Protein AF-A0A6P0LPK8-F1 (afdb_monomer)

Mean predicted aligned error: 3.57 Å

Nearest PDB structures (foldseek):
  8xgc-assembly1_I  TM=4.058E-01  e=2.143E+00  Saccharomyces cerevisiae

Sequence (59 aa):
QEAVQLSWDTLEKVGNMSSSSVLYILNEVLSQEQPSAGSYGLMVGMGPGLSQEILLLQW

Radius of gyration: 11.9 Å; Cα contacts (8 Å, |Δi|>4): 50; chains: 1; bounding box: 29×20×30 Å

pLDDT: mean 91.3, std 6.83, range [59.22, 97.31]

Foldseek 3Di:
DVVCVLLVVQCVVPNPPDPCSQVVSVVSCCVPDPDDAQDWDWGWDADPPGDIDIDIDGD

Secondary structure (DSSP, 8-state):
-GGGHHHHHHHHHH---GGGHHHHHHHHHHHH--PPTT-EEEEEEE-TTS-EEEEEEE-

Structure (mmCIF, N/CA/C/O backbone):
data_AF-A0A6P0LPK8-F1
#
_entry.id   AF-A0A6P0LPK8-F1
#
loop_
_atom_site.group_PDB
_atom_site.id
_atom_site.type_symbol
_atom_site.label_atom_id
_atom_site.label_alt_id
_atom_site.label_comp_id
_atom_site.label_asym_id
_atom_site.label_entity_id
_atom_site.label_seq_id
_atom_site.pdbx_PDB_ins_code
_atom_site.Cartn_x
_atom_site.Cartn_y
_atom_site.Cartn_z
_atom_site.occupancy
_atom_site.B_iso_or_equiv
_atom_site.auth_seq_id
_atom_site.auth_comp_id
_atom_site.auth_asym_id
_atom_site.auth_atom_id
_atom_site.pdbx_PDB_model_num
ATOM 1 N N . GLN A 1 1 ? -11.980 -10.144 -3.127 1.00 59.22 1 GLN A N 1
ATOM 2 C CA . GLN A 1 1 ? -11.182 -9.461 -4.169 1.00 59.22 1 GLN A CA 1
ATOM 3 C C . GLN A 1 1 ? -11.499 -7.967 -4.230 1.00 59.22 1 GLN A C 1
ATOM 5 O O . GLN A 1 1 ? -10.562 -7.211 -4.424 1.00 59.22 1 GLN A O 1
ATOM 10 N N . GLU A 1 2 ? -12.738 -7.534 -3.955 1.00 79.06 2 GLU A N 1
ATOM 11 C CA . GLU A 1 2 ? -13.147 -6.110 -3.959 1.00 79.06 2 GLU A CA 1
ATOM 12 C C . GLU A 1 2 ? -12.267 -5.162 -3.125 1.00 79.06 2 GLU A C 1
ATOM 14 O O . GLU A 1 2 ? -11.954 -4.077 -3.593 1.00 79.06 2 GLU A O 1
ATOM 19 N N . ALA A 1 3 ? -11.790 -5.574 -1.942 1.00 87.31 3 ALA A N 1
ATOM 20 C CA . ALA A 1 3 ? -11.044 -4.693 -1.028 1.00 87.31 3 ALA A CA 1
ATOM 21 C C . ALA A 1 3 ? -9.748 -4.079 -1.603 1.00 87.31 3 ALA A C 1
ATOM 23 O O . ALA A 1 3 ? -9.247 -3.098 -1.068 1.00 87.31 3 ALA A O 1
ATOM 24 N N . VAL A 1 4 ? -9.184 -4.660 -2.667 1.00 93.12 4 VAL A N 1
ATOM 25 C CA . VAL A 1 4 ? -7.983 -4.142 -3.353 1.00 93.12 4 VAL A CA 1
ATOM 26 C C . VAL A 1 4 ? -8.287 -3.641 -4.764 1.00 93.12 4 VAL A C 1
ATOM 28 O O . VAL A 1 4 ? -7.362 -3.290 -5.489 1.00 93.12 4 VAL A O 1
ATOM 31 N N . GLN A 1 5 ? -9.558 -3.620 -5.177 1.00 95.00 5 GLN A N 1
ATOM 32 C CA . GLN A 1 5 ? -9.949 -3.248 -6.537 1.00 95.00 5 GLN A CA 1
ATOM 33 C C . GLN A 1 5 ? -9.495 -1.829 -6.874 1.00 95.00 5 GLN A C 1
ATOM 35 O O . GLN A 1 5 ? -8.890 -1.618 -7.919 1.00 95.00 5 GLN A O 1
ATOM 40 N N . LEU A 1 6 ? -9.672 -0.892 -5.940 1.00 93.94 6 LEU A N 1
ATOM 41 C CA . LEU A 1 6 ? -9.236 0.485 -6.129 1.00 93.94 6 LEU A CA 1
ATOM 42 C C . LEU A 1 6 ? -7.725 0.585 -6.391 1.00 93.94 6 LEU A C 1
ATOM 44 O O . LEU A 1 6 ? -7.304 1.347 -7.254 1.00 93.94 6 LEU A O 1
ATOM 48 N N . SER A 1 7 ? -6.907 -0.237 -5.726 1.00 94.31 7 SER A N 1
ATOM 49 C CA . SER A 1 7 ? -5.463 -0.301 -5.983 1.00 94.31 7 SER A CA 1
ATOM 50 C C . SER A 1 7 ? -5.151 -0.707 -7.426 1.00 94.31 7 SER A C 1
ATOM 52 O O . SER A 1 7 ? -4.263 -0.124 -8.047 1.00 94.31 7 SER A O 1
ATOM 54 N N . TRP A 1 8 ? -5.876 -1.691 -7.968 1.00 95.19 8 TRP A N 1
ATOM 55 C CA . TRP A 1 8 ? -5.715 -2.137 -9.354 1.00 95.19 8 TRP A CA 1
ATOM 56 C C . TRP A 1 8 ? -6.174 -1.074 -10.346 1.00 95.19 8 TRP A C 1
ATOM 58 O O . TRP A 1 8 ? -5.422 -0.746 -11.261 1.00 95.19 8 TRP A O 1
ATO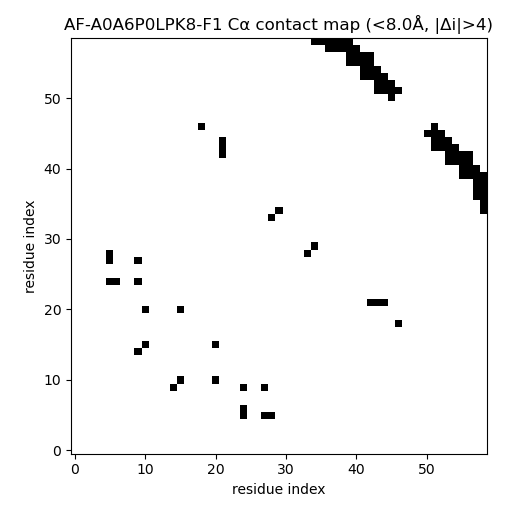M 68 N N . ASP A 1 9 ? -7.346 -0.484 -10.116 1.00 95.44 9 ASP A N 1
ATOM 69 C CA . ASP A 1 9 ? -7.906 0.563 -10.973 1.00 95.44 9 ASP A CA 1
ATOM 70 C C . ASP A 1 9 ? -6.990 1.794 -11.017 1.00 95.44 9 ASP A C 1
ATOM 72 O O . ASP A 1 9 ? -6.806 2.417 -12.064 1.00 95.44 9 ASP A O 1
ATOM 76 N N . THR A 1 10 ? -6.389 2.159 -9.882 1.00 94.81 10 THR A N 1
ATOM 77 C CA . THR A 1 10 ? -5.407 3.241 -9.809 1.00 94.81 10 THR A CA 1
ATOM 78 C C . THR A 1 10 ? -4.157 2.891 -10.613 1.00 94.81 10 THR A C 1
ATOM 80 O O . THR A 1 10 ? -3.736 3.688 -11.450 1.00 94.81 10 THR A O 1
ATOM 83 N N . LEU A 1 11 ? -3.583 1.699 -10.422 1.00 95.62 11 LEU A N 1
ATOM 84 C CA . LEU A 1 11 ? -2.391 1.269 -11.163 1.00 95.62 11 LEU A CA 1
ATOM 85 C C . LEU A 1 11 ? -2.639 1.149 -12.672 1.00 95.62 11 LEU A C 1
ATOM 87 O O . LEU A 1 11 ? -1.740 1.458 -13.448 1.00 95.62 11 LEU A O 1
ATOM 91 N N . GLU A 1 12 ? -3.837 0.750 -13.099 1.00 97.19 12 GLU A N 1
ATOM 92 C CA . GLU A 1 12 ? -4.218 0.731 -14.515 1.00 97.19 12 GLU A CA 1
ATOM 93 C C . GLU A 1 12 ? -4.222 2.145 -15.117 1.00 97.19 12 GLU A C 1
ATOM 95 O O . GLU A 1 12 ? -3.760 2.345 -16.240 1.00 97.19 12 GLU A O 1
ATOM 100 N N . LYS A 1 13 ? -4.686 3.145 -14.356 1.00 96.00 13 LYS A N 1
ATOM 101 C CA . LYS A 1 13 ? -4.782 4.539 -14.813 1.00 96.00 13 LYS A CA 1
ATOM 102 C C . LYS A 1 13 ? -3.439 5.264 -14.852 1.00 96.00 13 LYS A C 1
ATOM 104 O O . LYS A 1 13 ? -3.189 6.009 -15.798 1.00 96.00 13 LYS A O 1
ATOM 109 N N . VAL A 1 14 ? -2.605 5.108 -13.819 1.00 96.38 14 VAL A N 1
ATOM 110 C CA . VAL A 1 14 ? -1.379 5.921 -13.653 1.00 96.38 14 VAL A CA 1
ATOM 111 C C . VAL A 1 14 ? -0.078 5.133 -13.810 1.00 96.38 14 VAL A C 1
ATOM 113 O O . VAL A 1 14 ? 0.993 5.729 -13.921 1.00 96.38 14 VAL A O 1
ATOM 116 N N . GLY A 1 15 ? -0.154 3.804 -13.869 1.00 95.94 15 GLY A N 1
ATOM 117 C CA . GLY A 1 15 ? 1.007 2.926 -13.946 1.00 95.94 15 GLY A CA 1
ATOM 118 C C . GLY A 1 15 ? 1.775 2.802 -12.628 1.00 95.94 15 GLY A C 1
ATOM 119 O O . GLY A 1 15 ? 1.396 3.325 -11.580 1.00 95.94 15 GLY A O 1
ATOM 120 N N . ASN A 1 16 ? 2.892 2.074 -12.682 1.00 93.75 16 ASN A N 1
ATOM 121 C CA . ASN A 1 16 ? 3.795 1.920 -11.544 1.00 93.75 16 ASN A CA 1
ATOM 122 C C . ASN A 1 16 ? 4.671 3.173 -11.387 1.00 93.75 16 ASN A C 1
ATOM 124 O O . ASN A 1 16 ? 5.553 3.429 -12.206 1.00 93.75 16 ASN A O 1
ATOM 128 N N . MET A 1 17 ? 4.466 3.912 -10.298 1.00 94.50 17 MET A N 1
ATOM 129 C CA . MET A 1 17 ? 5.219 5.121 -9.948 1.00 94.50 17 MET A CA 1
ATOM 130 C C . MET A 1 17 ? 6.403 4.828 -9.013 1.00 94.50 17 MET A C 1
ATOM 132 O O . MET A 1 17 ? 6.879 5.710 -8.304 1.00 94.50 17 MET A O 1
ATOM 136 N N . SER A 1 18 ? 6.903 3.589 -8.996 1.00 92.50 18 SER A N 1
ATOM 137 C CA . SER A 1 18 ? 7.870 3.104 -8.006 1.00 92.50 18 SER A CA 1
ATOM 138 C C . SER A 1 18 ? 7.272 3.151 -6.589 1.00 92.50 18 SER A C 1
ATOM 140 O O . SER A 1 18 ? 6.071 2.928 -6.409 1.00 92.50 18 SER A O 1
ATOM 142 N N . SER A 1 19 ? 8.088 3.419 -5.569 1.00 90.75 19 SER A N 1
ATOM 143 C CA . SER A 1 19 ? 7.688 3.416 -4.157 1.00 90.75 19 SER A CA 1
ATOM 144 C C . SER A 1 19 ? 6.575 4.407 -3.808 1.00 90.75 19 SER A C 1
ATOM 146 O O . SER A 1 19 ? 5.860 4.177 -2.840 1.00 90.75 19 SER A O 1
ATOM 148 N N . SER A 1 20 ? 6.361 5.475 -4.583 1.00 94.38 20 SER A N 1
ATOM 149 C CA . SER A 1 20 ? 5.269 6.424 -4.317 1.00 94.38 20 SER A CA 1
ATOM 150 C C . SER A 1 20 ? 3.880 5.862 -4.642 1.00 94.38 20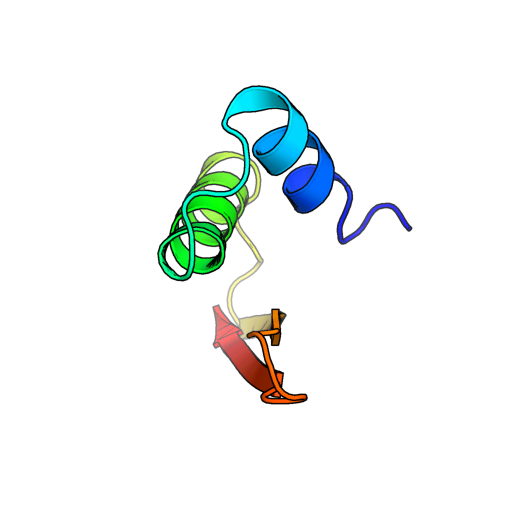 SER A C 1
ATOM 152 O O . SER A 1 20 ? 2.884 6.414 -4.173 1.00 94.38 20 SER A O 1
ATOM 154 N N . SER A 1 21 ? 3.795 4.742 -5.373 1.00 94.81 21 SER A N 1
ATOM 155 C CA . SER A 1 21 ? 2.522 4.111 -5.751 1.00 94.81 21 SER A CA 1
ATOM 156 C C . SER A 1 21 ? 1.641 3.797 -4.539 1.00 94.81 21 SER A C 1
ATOM 158 O O . SER A 1 21 ? 0.439 4.031 -4.590 1.00 94.81 21 SER A O 1
ATOM 160 N N . VAL A 1 22 ? 2.223 3.336 -3.423 1.00 94.38 22 VAL A N 1
ATOM 161 C CA . VAL A 1 22 ? 1.445 2.988 -2.218 1.00 94.38 22 VAL A CA 1
ATOM 162 C C . VAL A 1 22 ? 0.811 4.210 -1.549 1.00 94.38 22 VAL A C 1
ATOM 164 O O . VAL A 1 22 ? -0.323 4.134 -1.085 1.00 94.38 22 VAL A O 1
ATOM 167 N N . LEU A 1 23 ? 1.499 5.356 -1.552 1.00 94.56 23 LEU A N 1
ATOM 168 C CA . LEU A 1 23 ? 0.969 6.603 -0.994 1.00 94.56 23 LEU A CA 1
ATOM 169 C C . LEU A 1 23 ? -0.098 7.210 -1.903 1.00 94.56 23 LEU A C 1
ATOM 171 O O . LEU A 1 23 ? -1.096 7.734 -1.415 1.00 94.56 23 LEU A O 1
ATOM 175 N N . TYR A 1 24 ? 0.088 7.110 -3.219 1.00 96.06 24 TYR A N 1
ATOM 176 C CA . TYR A 1 24 ? -0.911 7.569 -4.174 1.00 96.06 24 TYR A CA 1
ATOM 177 C C . TYR A 1 24 ? -2.198 6.741 -4.077 1.00 96.06 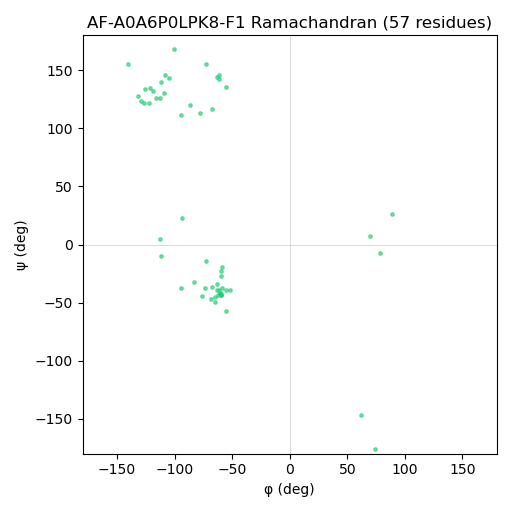24 TYR A C 1
ATOM 179 O O . TYR A 1 24 ? -3.283 7.303 -3.995 1.00 96.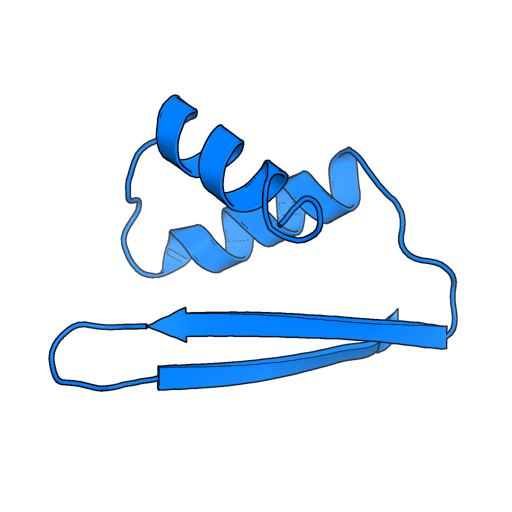06 24 TYR A O 1
ATOM 187 N N . ILE A 1 25 ? -2.083 5.412 -3.994 1.00 95.38 25 ILE A N 1
ATOM 188 C CA . ILE A 1 25 ? -3.234 4.522 -3.784 1.00 95.38 25 ILE A CA 1
ATOM 189 C C . ILE A 1 25 ? -3.931 4.835 -2.455 1.00 95.38 25 ILE A C 1
ATOM 191 O O . ILE A 1 25 ? -5.154 4.901 -2.420 1.00 95.38 25 ILE A O 1
ATOM 195 N N . LEU A 1 26 ? -3.187 5.083 -1.370 1.00 94.56 26 LEU A N 1
ATOM 196 C CA . LEU A 1 26 ? -3.793 5.501 -0.102 1.00 94.56 26 LEU A CA 1
ATOM 197 C C . LEU A 1 26 ? -4.573 6.807 -0.244 1.00 94.56 26 LEU A C 1
ATOM 199 O O . LEU A 1 26 ? -5.676 6.911 0.279 1.00 94.56 26 LEU A O 1
ATOM 203 N N . ASN A 1 27 ? -4.018 7.789 -0.953 1.00 94.94 27 ASN A N 1
ATOM 204 C CA . ASN A 1 27 ? -4.719 9.038 -1.221 1.00 94.94 27 ASN A CA 1
ATOM 205 C C . ASN A 1 27 ? -6.022 8.799 -2.000 1.00 94.94 27 ASN A C 1
ATOM 207 O O . ASN A 1 27 ? -7.047 9.384 -1.654 1.00 94.94 27 ASN A O 1
ATOM 211 N N . GLU A 1 28 ? -6.003 7.922 -3.007 1.00 94.50 28 GLU A N 1
ATOM 212 C CA . GLU A 1 28 ? -7.207 7.546 -3.758 1.00 94.50 28 GLU A CA 1
ATOM 213 C C . GLU A 1 28 ? -8.247 6.864 -2.863 1.00 94.50 28 GLU A C 1
ATOM 215 O O . GLU A 1 28 ? -9.418 7.237 -2.921 1.00 94.50 28 GLU A O 1
ATOM 220 N N . VAL A 1 29 ? -7.825 5.937 -1.990 1.00 92.00 29 VAL A N 1
ATOM 221 C CA . VAL A 1 29 ? -8.703 5.300 -0.991 1.00 92.00 29 VAL A CA 1
ATOM 222 C C . VAL A 1 29 ? -9.370 6.369 -0.142 1.00 92.00 29 VAL A C 1
ATOM 224 O O . VAL A 1 29 ? -10.587 6.459 -0.166 1.00 92.00 29 VAL A O 1
ATOM 227 N N . LEU A 1 30 ? -8.591 7.234 0.513 1.00 91.75 30 LEU A N 1
ATOM 228 C CA . LEU A 1 30 ? -9.107 8.298 1.383 1.00 91.75 30 LEU A CA 1
ATOM 229 C C . LEU A 1 30 ? -10.027 9.296 0.659 1.00 91.75 30 LEU A C 1
ATOM 231 O O . LEU A 1 30 ? -10.864 9.933 1.301 1.00 91.75 30 LEU A O 1
ATOM 235 N N . SER A 1 31 ? -9.850 9.467 -0.654 1.00 92.62 31 SER A N 1
ATOM 236 C CA . SER A 1 31 ? -10.644 10.395 -1.466 1.00 92.62 31 SER A CA 1
ATOM 237 C C . SER A 1 31 ? -11.977 9.797 -1.920 1.00 92.62 31 SER A C 1
ATOM 239 O O . SER A 1 31 ? -12.947 10.540 -2.063 1.00 92.62 31 SER A O 1
ATOM 241 N N .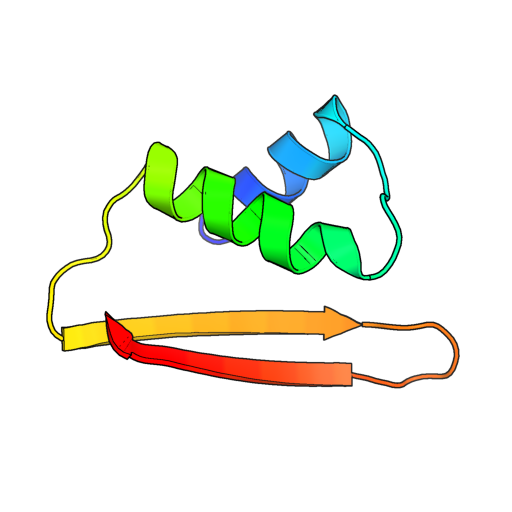 GLN A 1 32 ? -12.038 8.483 -2.161 1.00 87.44 32 GLN A N 1
ATOM 242 C CA . GLN A 1 32 ? -13.255 7.803 -2.623 1.00 87.44 32 GLN A CA 1
ATOM 243 C C . GLN A 1 32 ? -14.066 7.199 -1.476 1.00 87.44 32 GLN A C 1
ATOM 245 O O . GLN A 1 32 ? -15.294 7.255 -1.490 1.00 87.44 32 GLN A O 1
ATOM 250 N N . GLU A 1 33 ? -13.387 6.666 -0.463 1.00 79.88 33 GLU A N 1
ATOM 251 C CA . GLU A 1 33 ? -13.985 6.054 0.714 1.00 79.88 33 GLU A CA 1
ATOM 252 C C . GLU A 1 33 ? -13.319 6.608 1.972 1.00 79.88 33 GLU A C 1
ATOM 254 O O . GLU A 1 33 ? -12.102 6.583 2.121 1.00 79.88 33 GLU A O 1
ATOM 259 N N . GLN A 1 34 ? -14.116 7.093 2.921 1.00 81.62 34 GLN A N 1
ATOM 260 C CA . GLN A 1 34 ? -13.596 7.447 4.239 1.00 81.62 34 GLN A CA 1
ATOM 261 C C . GLN A 1 34 ? -13.785 6.256 5.176 1.00 81.62 34 GLN A C 1
ATOM 263 O O . GLN A 1 34 ? -14.930 5.938 5.518 1.00 81.62 34 GLN A O 1
ATOM 268 N N . PRO A 1 35 ? -12.702 5.584 5.608 1.00 87.75 35 PRO A N 1
ATOM 269 C CA . PRO A 1 35 ? -12.825 4.502 6.567 1.00 87.75 35 PRO A CA 1
ATOM 270 C C . PRO A 1 35 ? -13.405 5.032 7.874 1.00 87.75 35 PRO A C 1
ATOM 272 O O . PRO A 1 35 ? -13.181 6.177 8.270 1.00 87.75 35 PRO A O 1
ATOM 275 N N . SER A 1 36 ? -14.195 4.197 8.542 1.00 91.06 36 SER A N 1
ATOM 276 C CA . SER A 1 36 ? -14.835 4.592 9.796 1.00 91.06 36 SER A CA 1
ATOM 277 C C . SER A 1 36 ? -13.787 4.877 10.872 1.00 91.06 36 SER A C 1
ATOM 279 O O . SER A 1 36 ? -12.783 4.171 10.963 1.00 91.06 36 SER A O 1
ATOM 281 N N . ALA A 1 37 ? -14.041 5.865 11.727 1.00 93.31 37 ALA A N 1
ATOM 282 C CA . ALA A 1 37 ? -13.168 6.146 12.863 1.00 93.31 37 ALA A CA 1
ATOM 283 C C . ALA A 1 37 ? -12.985 4.895 13.744 1.00 93.31 37 ALA A C 1
ATOM 285 O O . ALA A 1 37 ? -13.940 4.171 14.038 1.00 93.31 37 ALA A O 1
ATOM 286 N N . GLY A 1 38 ? -11.750 4.636 14.151 1.00 95.38 38 GLY A N 1
ATOM 287 C CA . GLY A 1 38 ? -11.307 3.459 14.889 1.00 95.38 38 GLY A CA 1
ATOM 288 C C . GLY A 1 38 ? -11.115 2.197 14.044 1.00 95.38 38 GLY A C 1
ATOM 289 O O . GLY A 1 38 ? -10.630 1.202 14.586 1.00 95.38 38 GLY A O 1
ATOM 290 N N . SER A 1 39 ? -11.486 2.203 12.758 1.00 94.75 39 SER A N 1
ATOM 291 C CA . SER A 1 39 ? -11.342 1.035 11.882 1.00 94.75 39 SER A CA 1
ATOM 292 C C . SER A 1 39 ? -9.886 0.777 11.503 1.00 94.75 39 SER A C 1
ATOM 294 O O . SER A 1 39 ? -9.047 1.678 11.520 1.00 94.75 39 SER A O 1
ATOM 296 N N . TYR A 1 40 ? -9.596 -0.479 11.166 1.00 95.19 40 TYR A N 1
ATOM 297 C CA . TYR A 1 40 ? -8.268 -0.921 10.762 1.00 95.19 40 TYR A CA 1
ATOM 298 C C . TYR A 1 40 ? -8.213 -1.232 9.272 1.00 95.19 40 TYR A C 1
ATOM 300 O O . TYR A 1 40 ? -9.15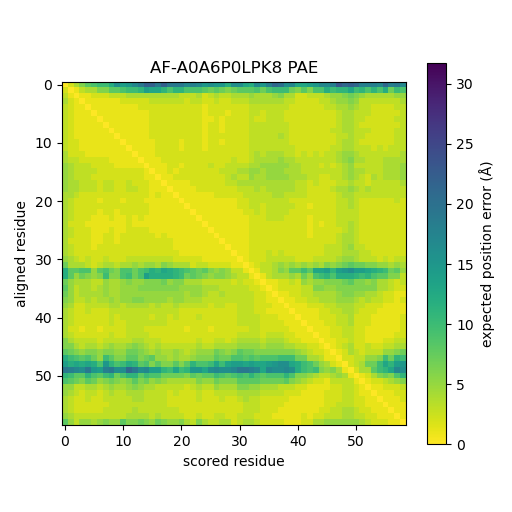6 -1.780 8.702 1.00 95.19 40 TYR A O 1
ATOM 308 N N . GLY A 1 41 ? -7.058 -0.961 8.676 1.00 93.44 41 GLY A N 1
ATOM 309 C CA . GLY A 1 41 ? -6.741 -1.293 7.293 1.00 93.44 41 GLY A CA 1
ATOM 310 C C . GLY A 1 41 ? -5.305 -1.782 7.165 1.00 93.44 41 GLY A C 1
ATOM 311 O O . GLY A 1 41 ? -4.448 -1.472 7.993 1.00 93.44 41 GLY A O 1
ATOM 312 N N . LEU A 1 42 ? -5.048 -2.572 6.126 1.00 95.12 42 LEU A N 1
ATOM 313 C CA . LEU A 1 42 ? -3.731 -3.126 5.843 1.00 95.12 42 LEU A CA 1
ATOM 314 C C 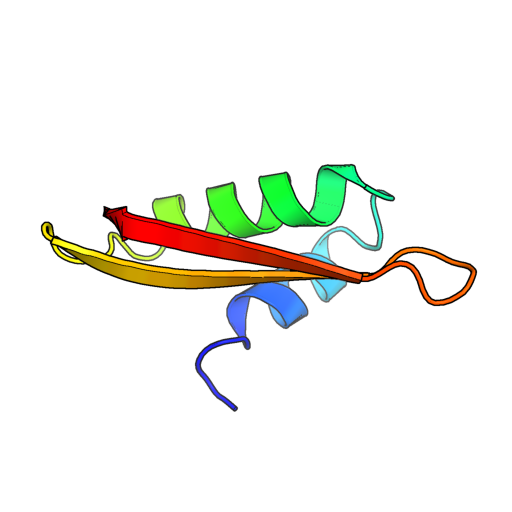. LEU A 1 42 ? -3.185 -2.503 4.564 1.00 95.12 42 LEU A C 1
ATOM 316 O O . LEU A 1 42 ? -3.828 -2.578 3.519 1.00 95.12 42 LEU A O 1
ATOM 320 N N . MET A 1 43 ? -1.981 -1.945 4.633 1.00 95.00 43 MET A N 1
ATOM 321 C CA . MET A 1 43 ? -1.225 -1.554 3.450 1.00 95.00 43 MET A CA 1
ATOM 322 C C . MET A 1 43 ? -0.044 -2.498 3.278 1.00 95.00 43 MET A C 1
ATOM 324 O O . MET A 1 43 ? 0.719 -2.730 4.215 1.00 95.00 43 MET A O 1
ATOM 328 N N . VAL A 1 44 ? 0.104 -3.029 2.069 1.00 93.69 44 VAL A N 1
ATOM 329 C CA . VAL A 1 44 ? 1.194 -3.935 1.709 1.00 93.69 44 VAL A CA 1
ATOM 330 C C . VAL A 1 44 ? 1.951 -3.337 0.532 1.00 93.69 44 VAL A C 1
ATOM 332 O O . VAL A 1 44 ? 1.367 -3.082 -0.520 1.00 93.69 44 VAL A O 1
ATOM 335 N N . GLY A 1 45 ? 3.249 -3.114 0.718 1.00 92.06 45 GLY A N 1
ATOM 336 C CA . GLY A 1 45 ? 4.182 -2.712 -0.328 1.00 92.06 45 GLY A CA 1
ATOM 337 C C . GLY A 1 45 ? 5.176 -3.831 -0.610 1.00 92.06 45 GLY A C 1
ATOM 338 O O . GLY A 1 45 ? 5.656 -4.490 0.310 1.00 92.06 45 GLY A O 1
ATOM 339 N N . MET A 1 46 ? 5.505 -4.046 -1.883 1.00 89.12 46 MET A N 1
ATOM 340 C CA . MET A 1 46 ? 6.524 -5.015 -2.288 1.00 89.12 46 MET A CA 1
ATOM 341 C C . MET A 1 46 ? 7.526 -4.355 -3.232 1.00 89.12 46 MET A C 1
ATOM 343 O O . MET A 1 46 ? 7.152 -3.807 -4.268 1.00 89.12 46 MET A O 1
ATOM 347 N N . GLY A 1 47 ? 8.801 -4.415 -2.860 1.00 85.38 47 GLY A N 1
AT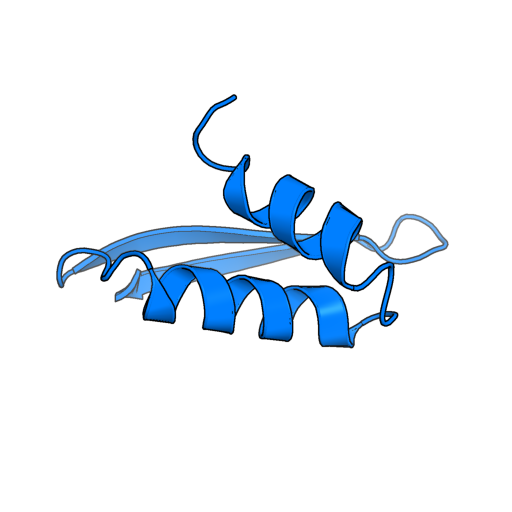OM 348 C CA . GLY A 1 47 ? 9.923 -3.955 -3.667 1.00 85.38 47 GLY A CA 1
ATOM 349 C C . GLY A 1 47 ? 10.643 -5.105 -4.382 1.00 85.38 47 GLY A C 1
ATOM 350 O O . GLY A 1 47 ? 10.424 -6.282 -4.076 1.00 85.38 47 GLY A O 1
ATOM 351 N N . PRO A 1 48 ? 11.535 -4.794 -5.336 1.00 81.06 48 PRO A N 1
ATOM 352 C CA . PRO A 1 48 ? 12.399 -5.797 -5.949 1.00 81.06 48 PRO A CA 1
ATOM 353 C C . PRO A 1 48 ? 13.317 -6.442 -4.896 1.00 81.06 48 PRO A C 1
ATOM 355 O O . PRO A 1 48 ? 13.808 -5.767 -3.995 1.00 81.06 48 PRO A O 1
ATOM 358 N N . GLY A 1 49 ? 13.570 -7.749 -5.019 1.00 80.00 49 GLY A N 1
ATOM 359 C CA . GLY A 1 49 ? 14.475 -8.472 -4.113 1.00 80.00 49 GLY A CA 1
ATOM 360 C C . GLY A 1 49 ? 13.828 -9.057 -2.851 1.00 80.00 49 GLY A C 1
ATOM 361 O O . GLY A 1 49 ? 14.531 -9.264 -1.871 1.00 80.00 49 GLY A O 1
ATOM 362 N N . LEU A 1 50 ? 12.520 -9.359 -2.888 1.00 69.88 50 LEU A N 1
ATOM 363 C CA . LEU A 1 50 ? 11.726 -9.963 -1.796 1.00 69.88 50 LEU A CA 1
ATOM 364 C C . LEU A 1 50 ? 11.468 -9.058 -0.579 1.00 69.88 50 LEU A C 1
ATOM 366 O O . LEU A 1 50 ? 10.883 -9.521 0.400 1.00 69.88 50 LEU A O 1
ATOM 370 N N . SER A 1 51 ? 11.825 -7.775 -0.638 1.00 84.25 51 SER A N 1
ATOM 371 C CA . SER A 1 51 ? 11.460 -6.813 0.402 1.00 84.25 51 SER A CA 1
ATOM 372 C C . SER A 1 51 ? 9.951 -6.573 0.394 1.00 84.25 51 SER A C 1
ATOM 374 O O . SER A 1 51 ? 9.400 -6.075 -0.590 1.00 84.25 51 SER A O 1
ATOM 376 N N . GLN A 1 52 ? 9.290 -6.928 1.493 1.00 88.50 52 GLN A N 1
ATOM 377 C CA . GLN A 1 52 ? 7.877 -6.656 1.730 1.00 88.50 52 GLN A CA 1
ATOM 378 C C . GLN A 1 52 ? 7.740 -5.824 2.995 1.00 88.50 52 GLN A C 1
ATOM 380 O O . GLN A 1 52 ? 8.345 -6.135 4.021 1.00 88.50 52 GLN A O 1
ATOM 385 N N . GLU A 1 53 ? 6.919 -4.790 2.917 1.00 92.88 53 GLU A N 1
ATOM 386 C CA . GLU A 1 53 ? 6.553 -3.954 4.050 1.00 92.88 53 GLU A CA 1
ATOM 387 C C . GLU A 1 53 ? 5.045 -4.046 4.245 1.00 92.88 53 GLU A C 1
ATOM 389 O O . GLU A 1 53 ? 4.269 -3.944 3.292 1.00 92.88 53 GLU A O 1
ATOM 394 N N . ILE A 1 54 ? 4.633 -4.278 5.489 1.00 95.12 54 ILE A N 1
ATOM 395 C CA . ILE A 1 54 ? 3.231 -4.431 5.867 1.00 95.12 54 ILE A CA 1
ATOM 396 C C . ILE A 1 54 ? 2.954 -3.448 6.997 1.00 95.12 54 ILE A C 1
ATOM 398 O O . ILE A 1 54 ? 3.595 -3.500 8.046 1.00 95.12 54 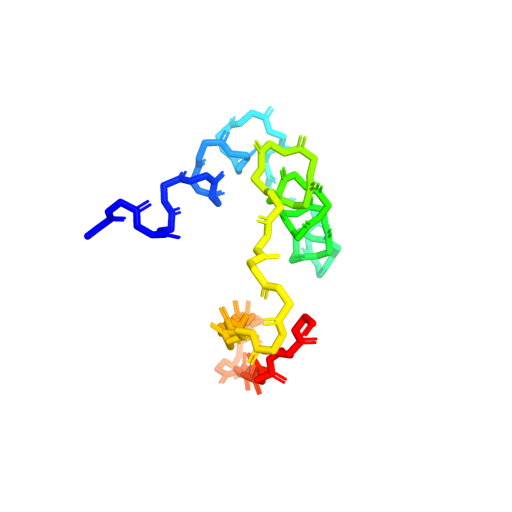ILE A O 1
ATOM 402 N N . LEU A 1 55 ? 1.996 -2.556 6.774 1.00 95.38 55 LEU A N 1
ATOM 403 C CA . LEU A 1 55 ? 1.611 -1.498 7.699 1.00 95.38 55 LEU A CA 1
ATOM 404 C C . LEU A 1 55 ? 0.165 -1.727 8.143 1.00 95.38 55 LEU A C 1
ATOM 406 O O . LEU A 1 55 ? -0.735 -1.836 7.307 1.00 95.38 55 LEU A O 1
ATOM 410 N N . LEU A 1 56 ? -0.053 -1.777 9.459 1.00 97.31 56 LEU A N 1
ATOM 411 C CA . LEU A 1 56 ? -1.387 -1.694 10.045 1.00 97.31 56 LEU A CA 1
ATOM 412 C C . LEU A 1 56 ? -1.728 -0.219 10.242 1.00 97.31 56 LEU A C 1
ATOM 414 O O . LEU A 1 56 ? -1.032 0.497 10.960 1.00 97.31 56 LEU A O 1
ATOM 418 N N . LEU A 1 57 ? -2.799 0.216 9.597 1.00 94.62 57 LEU A N 1
ATOM 419 C CA . LEU A 1 57 ? -3.315 1.571 9.677 1.00 94.62 57 LEU A CA 1
ATOM 420 C C . LEU A 1 57 ? -4.571 1.572 10.548 1.00 94.62 57 LEU A C 1
ATOM 422 O O . LEU A 1 57 ? -5.359 0.624 10.501 1.00 94.62 57 LEU A O 1
ATOM 426 N N . GLN A 1 58 ? -4.748 2.634 11.329 1.00 94.94 58 GLN A N 1
ATOM 427 C CA . GLN A 1 58 ? -5.969 2.909 12.074 1.00 94.94 58 GLN A CA 1
ATOM 428 C C . GLN A 1 58 ? -6.450 4.311 11.713 1.00 94.94 58 GLN A C 1
ATOM 430 O O . GLN A 1 58 ? -5.640 5.240 11.665 1.00 94.94 58 GLN A O 1
ATOM 435 N N . TRP A 1 59 ? -7.746 4.430 11.446 1.00 92.44 59 TRP A N 1
ATOM 436 C CA . TRP A 1 59 ? -8.422 5.692 11.152 1.00 92.44 59 TRP A CA 1
ATOM 437 C C . TRP A 1 59 ? -9.033 6.311 12.399 1.00 92.44 59 TRP A C 1
ATOM 439 O O . TRP A 1 59 ? -9.387 5.546 13.322 1.00 92.44 59 TRP A O 1
#

Solvent-accessible surface area (backbone atoms only — not comparable to full-atom values): 3740 Å² total; per-residue (Å²): 117,72,94,52,42,66,54,51,56,47,37,72,73,74,46,89,61,64,85,56,39,63,59,52,41,49,51,51,44,60,72,78,46,76,75,54,79,74,39,75,48,80,47,77,48,77,52,88,89,81,46,69,48,78,46,86,46,73,73